Protein AF-A0A5S9P4U9-F1 (afdb_monomer_lite)

Sequence (87 aa):
MLESGHFGRLNIHQGESFPKSCSCCRATYRDVDAFFKNTRPSGTHQTGLRQASDDDGVIVEAYRNCACGSTLLVFFEDRRETLRPVT

Radius of gyration: 14.72 Å; chains: 1; bounding box: 44×26×50 Å

Foldseek 3Di:
DDPPPCPPDWAFDPVDDDQDADPPPRDTQGDPVSDPVQWAQDDPPPQQWDWDADPVGIKIWHWTAGPVGDTDIGITDDPPPPPPPPD

pLDDT: mean 73.42, std 16.59, range [35.78, 91.81]

Structure (mmCIF, N/CA/C/O backbone):
data_AF-A0A5S9P4U9-F1
#
_entry.id   AF-A0A5S9P4U9-F1
#
loop_
_atom_site.group_PDB
_atom_site.id
_atom_site.type_symbol
_atom_site.label_atom_id
_atom_site.label_alt_id
_atom_site.label_comp_id
_atom_site.label_asym_id
_atom_site.label_entity_id
_atom_site.label_seq_id
_atom_site.pdbx_PDB_ins_code
_atom_site.Cartn_x
_atom_site.Cartn_y
_atom_site.Cartn_z
_atom_site.occupancy
_atom_site.B_iso_or_equiv
_atom_site.auth_seq_id
_atom_site.auth_comp_id
_atom_site.auth_asym_id
_atom_site.auth_atom_id
_atom_site.pdbx_PDB_model_num
ATOM 1 N N . MET A 1 1 ? -26.917 -7.068 -16.264 1.00 42.53 1 MET A N 1
ATOM 2 C CA . MET A 1 1 ? -26.443 -6.651 -14.928 1.00 42.53 1 MET A CA 1
ATOM 3 C C . MET A 1 1 ? -25.220 -7.476 -14.549 1.00 42.53 1 MET A C 1
ATOM 5 O O . MET A 1 1 ? -25.398 -8.558 -14.015 1.00 42.53 1 MET A O 1
ATOM 9 N N . LEU A 1 2 ? -24.016 -6.998 -14.881 1.00 38.00 2 LEU A N 1
ATOM 10 C CA . LEU A 1 2 ? -22.814 -7.083 -14.038 1.00 38.00 2 LEU A CA 1
ATOM 11 C C . LEU A 1 2 ? -21.713 -6.255 -14.722 1.00 38.00 2 LEU A C 1
ATOM 13 O O . LEU A 1 2 ? -20.920 -6.762 -15.508 1.00 38.00 2 LEU A O 1
ATOM 17 N N . GLU A 1 3 ? -21.720 -4.945 -14.487 1.00 35.84 3 GLU A N 1
ATOM 18 C CA . GLU A 1 3 ? -20.606 -4.080 -14.878 1.00 35.84 3 GLU A CA 1
ATOM 19 C C . GLU A 1 3 ? -19.505 -4.254 -13.832 1.00 35.84 3 GLU A C 1
ATOM 21 O O . GLU A 1 3 ? -19.436 -3.559 -12.819 1.00 35.84 3 GLU A O 1
ATOM 26 N N . SER A 1 4 ? -18.691 -5.287 -14.031 1.00 41.34 4 SER A N 1
ATOM 27 C CA . SER A 1 4 ? -17.494 -5.529 -13.239 1.00 41.34 4 SER A CA 1
ATOM 28 C C . SER A 1 4 ? -16.455 -4.474 -13.610 1.00 41.34 4 SER A C 1
ATOM 30 O O . SER A 1 4 ? -15.798 -4.580 -14.644 1.00 41.34 4 SER A O 1
ATOM 32 N N . GLY A 1 5 ? -16.331 -3.438 -12.778 1.00 35.78 5 GLY A N 1
ATOM 33 C CA . GLY A 1 5 ? -15.290 -2.421 -12.894 1.00 35.78 5 GLY A CA 1
ATOM 34 C C . GLY A 1 5 ? -13.910 -3.072 -12.984 1.00 35.78 5 GLY A C 1
ATOM 35 O O . GLY A 1 5 ? -13.407 -3.635 -12.014 1.00 35.78 5 GLY A O 1
ATOM 36 N N . HIS A 1 6 ? -13.316 -3.024 -14.174 1.00 43.25 6 HIS A N 1
ATOM 37 C CA . HIS A 1 6 ? -11.995 -3.565 -14.456 1.00 43.25 6 HIS A CA 1
ATOM 38 C C . HIS A 1 6 ? -10.957 -2.542 -13.979 1.00 43.25 6 HIS A C 1
ATOM 40 O O . HIS A 1 6 ? -10.479 -1.711 -14.748 1.00 43.25 6 HIS A O 1
ATOM 46 N N . PHE A 1 7 ? -10.631 -2.553 -12.684 1.00 42.72 7 PHE A N 1
ATOM 47 C CA . PHE A 1 7 ? -9.435 -1.859 -12.212 1.00 42.72 7 PHE A CA 1
ATOM 48 C C . PHE A 1 7 ? -8.241 -2.550 -12.867 1.00 42.72 7 PHE A C 1
ATOM 50 O O . PHE A 1 7 ? -8.020 -3.742 -12.658 1.00 42.72 7 PHE A O 1
ATOM 57 N N . GLY A 1 8 ? -7.546 -1.824 -13.744 1.00 46.72 8 GLY A N 1
ATOM 58 C CA . GLY A 1 8 ? -6.485 -2.344 -14.595 1.00 46.72 8 GLY A CA 1
ATOM 59 C C . GLY A 1 8 ? -5.448 -3.129 -13.801 1.00 46.72 8 GLY A C 1
ATOM 60 O O . GLY A 1 8 ? -4.572 -2.548 -13.184 1.00 46.72 8 GLY A O 1
ATOM 61 N N . ARG A 1 9 ? -5.582 -4.457 -13.816 1.00 56.50 9 ARG A N 1
ATOM 62 C CA . ARG A 1 9 ? -4.515 -5.455 -13.847 1.00 56.50 9 ARG A CA 1
ATOM 63 C C . ARG A 1 9 ? -3.182 -4.958 -13.222 1.00 56.50 9 ARG A C 1
ATOM 65 O O . ARG A 1 9 ? -2.192 -4.824 -13.930 1.00 56.50 9 ARG A O 1
ATOM 72 N N . LEU A 1 10 ? -3.102 -4.732 -11.908 1.00 60.12 10 LEU A N 1
ATOM 73 C CA . LEU A 1 10 ? -1.812 -4.516 -11.226 1.00 60.12 10 LEU A CA 1
ATOM 74 C C . LEU A 1 10 ? -1.165 -5.875 -10.916 1.00 60.12 10 LEU A C 1
ATOM 76 O O . LEU A 1 10 ? -1.816 -6.731 -10.320 1.00 60.12 10 LEU A O 1
ATOM 80 N N . ASN A 1 11 ? 0.086 -6.083 -11.332 1.00 68.62 11 ASN A N 1
ATOM 81 C CA . ASN A 1 11 ? 0.874 -7.250 -10.924 1.00 68.62 11 ASN A CA 1
ATOM 82 C C . ASN A 1 11 ? 1.685 -6.902 -9.669 1.00 68.62 11 ASN A C 1
ATOM 84 O O . ASN A 1 11 ? 2.155 -5.773 -9.525 1.00 68.62 11 ASN A O 1
ATOM 88 N N . ILE A 1 12 ? 1.828 -7.860 -8.757 1.00 70.88 12 ILE A N 1
ATOM 89 C CA . ILE A 1 12 ? 2.644 -7.698 -7.551 1.00 70.88 12 ILE A CA 1
ATOM 90 C C . ILE A 1 12 ? 4.122 -7.807 -7.917 1.00 70.88 12 ILE A C 1
ATOM 92 O O . ILE A 1 12 ? 4.496 -8.715 -8.652 1.00 70.88 12 ILE A O 1
ATOM 96 N N . HIS A 1 13 ? 4.946 -6.891 -7.402 1.00 68.69 13 HIS A N 1
ATOM 97 C CA . HIS A 1 13 ? 6.394 -6.935 -7.602 1.00 68.69 13 HIS A CA 1
ATOM 98 C C . HIS A 1 13 ? 6.993 -8.215 -7.001 1.00 68.69 13 HIS A C 1
ATOM 100 O O . HIS A 1 13 ? 6.526 -8.669 -5.962 1.00 68.69 13 HIS A O 1
ATOM 106 N N . GLN A 1 14 ? 8.027 -8.799 -7.617 1.00 62.19 14 GLN A N 1
ATOM 107 C CA . GLN A 1 14 ? 8.534 -10.135 -7.250 1.00 62.19 14 GLN A CA 1
ATOM 108 C C . GLN A 1 14 ? 9.009 -10.275 -5.788 1.00 62.19 14 GLN A C 1
ATOM 110 O O . GLN A 1 14 ? 9.040 -11.385 -5.262 1.00 62.19 14 GLN A O 1
ATOM 115 N N . GLY A 1 15 ? 9.339 -9.168 -5.114 1.00 61.72 15 GLY A N 1
ATOM 116 C CA . GLY A 1 15 ? 9.668 -9.142 -3.681 1.00 61.72 15 GLY A CA 1
ATOM 117 C C . GLY A 1 15 ? 8.468 -8.989 -2.736 1.00 61.72 15 GLY A C 1
ATOM 118 O O . GLY A 1 15 ? 8.614 -9.092 -1.519 1.00 61.72 15 GLY A O 1
ATOM 119 N N . GLU A 1 16 ? 7.277 -8.739 -3.269 1.00 72.25 16 GLU A N 1
ATOM 120 C CA . GLU A 1 16 ? 6.046 -8.561 -2.513 1.00 72.25 16 GLU A CA 1
ATOM 121 C C . GLU A 1 16 ? 5.189 -9.826 -2.601 1.00 72.25 16 GLU A C 1
ATOM 123 O O . GLU A 1 16 ? 5.080 -10.488 -3.629 1.00 72.25 16 GLU A O 1
ATOM 128 N N . SER A 1 17 ? 4.555 -10.196 -1.494 1.00 74.12 17 SER A N 1
ATOM 129 C CA . SER A 1 17 ? 3.659 -11.348 -1.462 1.00 74.12 17 SER A CA 1
ATOM 130 C C . SER A 1 17 ? 2.460 -11.064 -0.583 1.00 74.12 17 SER A C 1
ATOM 132 O O . SER A 1 17 ? 2.555 -10.411 0.460 1.00 74.12 17 SER A O 1
ATOM 134 N N . PHE A 1 18 ? 1.317 -11.553 -1.044 1.00 80.94 18 PHE A N 1
ATOM 135 C CA . PHE A 1 18 ? 0.093 -11.612 -0.272 1.00 80.94 18 PHE A CA 1
ATOM 136 C C . PHE A 1 18 ? -0.031 -13.003 0.367 1.00 80.94 18 PHE A C 1
ATOM 138 O O . PHE A 1 18 ? 0.415 -13.984 -0.232 1.00 80.94 18 PHE A O 1
ATOM 145 N N . PRO A 1 19 ? -0.613 -13.115 1.573 1.00 88.25 19 PRO A N 1
ATOM 146 C CA . PRO A 1 19 ? -1.378 -12.093 2.290 1.00 88.25 19 PRO A CA 1
ATOM 147 C C . PRO A 1 19 ? -0.524 -11.020 2.986 1.00 88.25 19 PRO A C 1
ATOM 149 O O . PRO A 1 19 ? 0.551 -11.296 3.510 1.00 88.25 19 PRO A O 1
ATOM 152 N N . LYS A 1 20 ? -1.051 -9.792 3.055 1.00 85.12 20 LYS A N 1
ATOM 153 C CA . LYS A 1 20 ? -0.456 -8.678 3.810 1.00 85.12 20 LYS A CA 1
ATOM 154 C C . LYS A 1 20 ? -1.179 -8.486 5.133 1.00 85.12 20 LYS A C 1
ATOM 156 O O . LYS A 1 20 ? -2.405 -8.454 5.162 1.00 85.12 20 LYS A O 1
ATOM 161 N N . SER A 1 21 ? -0.437 -8.296 6.219 1.00 89.94 21 SER A N 1
ATOM 162 C CA . SER A 1 21 ? -1.004 -8.050 7.548 1.00 89.94 21 SER A CA 1
ATOM 163 C C . SER A 1 21 ? -0.580 -6.695 8.102 1.00 89.94 21 SER A C 1
ATOM 165 O O . SER A 1 21 ? 0.596 -6.343 8.058 1.00 89.94 21 SER A O 1
ATOM 167 N N . CYS A 1 22 ? -1.520 -5.950 8.681 1.00 90.44 22 CYS A N 1
ATOM 168 C CA . CYS A 1 22 ? -1.200 -4.738 9.423 1.00 90.44 22 CYS A CA 1
ATOM 169 C C . CYS A 1 22 ? -0.556 -5.091 10.768 1.00 90.44 22 CYS A C 1
ATOM 171 O O . CYS A 1 22 ? -1.188 -5.733 11.602 1.00 90.44 22 CYS A O 1
ATOM 173 N N . SER A 1 23 ? 0.658 -4.612 11.029 1.00 88.25 23 SER A N 1
ATOM 174 C CA . SER A 1 23 ? 1.354 -4.880 12.296 1.00 88.25 23 SER A CA 1
ATOM 175 C C . SER A 1 23 ? 0.680 -4.247 13.523 1.00 88.25 23 SER A C 1
ATOM 177 O O . SER A 1 23 ? 0.914 -4.699 14.638 1.00 88.25 23 SER A O 1
ATOM 179 N N . CYS A 1 24 ? -0.167 -3.225 13.336 1.00 91.00 24 CYS A N 1
ATOM 180 C CA . CYS A 1 24 ? -0.854 -2.531 14.429 1.00 91.00 24 CYS A CA 1
ATOM 181 C C . CYS A 1 24 ? -2.157 -3.230 14.852 1.00 91.00 24 CYS A C 1
ATOM 183 O O . CYS A 1 24 ? -2.322 -3.567 16.020 1.00 91.00 24 CYS A O 1
ATOM 185 N N . CYS A 1 25 ? -3.076 -3.485 13.914 1.00 91.38 25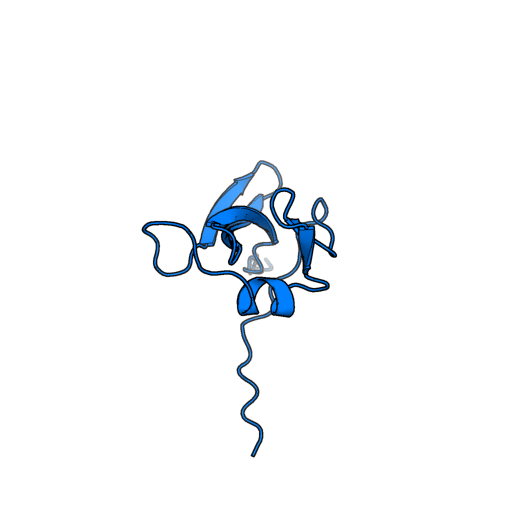 CYS A N 1
ATOM 186 C CA . CYS A 1 25 ? -4.389 -4.079 14.218 1.00 91.38 25 CYS A CA 1
ATOM 187 C C . CYS A 1 25 ? -4.539 -5.545 13.788 1.00 91.38 25 CYS A C 1
ATOM 189 O O . CYS A 1 25 ? -5.599 -6.131 13.989 1.00 91.38 25 CYS A O 1
ATOM 191 N N . ARG A 1 26 ? -3.506 -6.135 13.172 1.00 91.81 26 ARG A N 1
ATOM 192 C CA . ARG A 1 26 ? -3.485 -7.515 12.650 1.00 91.81 26 ARG A CA 1
ATOM 193 C C . ARG A 1 26 ? -4.501 -7.818 11.541 1.00 91.81 26 ARG A C 1
ATOM 195 O O . ARG A 1 26 ? -4.665 -8.979 11.168 1.00 91.81 26 ARG A O 1
ATOM 202 N N . ALA A 1 27 ? -5.137 -6.799 10.958 1.00 91.44 27 ALA A N 1
ATOM 203 C CA . ALA A 1 27 ? -5.970 -6.973 9.770 1.00 91.44 27 ALA A CA 1
ATOM 204 C C . ALA A 1 27 ? -5.160 -7.636 8.649 1.00 91.44 27 ALA A C 1
ATOM 206 O O . ALA A 1 27 ? -4.065 -7.172 8.331 1.00 91.44 27 ALA A O 1
ATOM 207 N N . THR A 1 28 ? -5.698 -8.711 8.071 1.00 91.81 28 THR A N 1
ATOM 208 C CA . THR A 1 28 ? -5.044 -9.484 7.010 1.00 91.81 28 THR A CA 1
ATOM 209 C C . THR A 1 28 ? -5.806 -9.318 5.701 1.00 91.81 28 THR A C 1
ATOM 211 O O . THR A 1 28 ? -7.003 -9.586 5.630 1.00 91.81 28 THR A O 1
ATOM 214 N N . TYR A 1 29 ? -5.100 -8.899 4.659 1.00 89.69 29 TYR A N 1
ATOM 215 C CA . TYR A 1 29 ? -5.607 -8.729 3.304 1.00 89.69 29 TYR A CA 1
ATOM 216 C C . TYR A 1 29 ? -5.075 -9.882 2.466 1.00 89.69 29 TYR A C 1
ATOM 218 O O . TYR A 1 29 ? -3.863 -10.031 2.318 1.00 89.69 29 TYR A O 1
ATOM 226 N N . ARG A 1 30 ? -5.979 -10.730 1.970 1.00 86.50 30 ARG A N 1
ATOM 227 C CA . ARG A 1 30 ? -5.605 -11.957 1.257 1.00 86.50 30 ARG A CA 1
ATOM 228 C C . ARG A 1 30 ? -5.078 -11.693 -0.146 1.00 86.50 30 ARG A C 1
ATOM 230 O O . ARG A 1 30 ? -4.187 -12.401 -0.580 1.00 86.50 30 ARG A O 1
ATOM 237 N N . ASP A 1 31 ? -5.598 -10.661 -0.797 1.00 84.69 31 ASP A N 1
ATOM 238 C CA . ASP A 1 31 ? -5.311 -10.335 -2.187 1.00 84.69 31 ASP A CA 1
ATOM 239 C C . ASP A 1 31 ? -5.281 -8.817 -2.376 1.00 84.69 31 ASP A C 1
ATOM 241 O O . ASP A 1 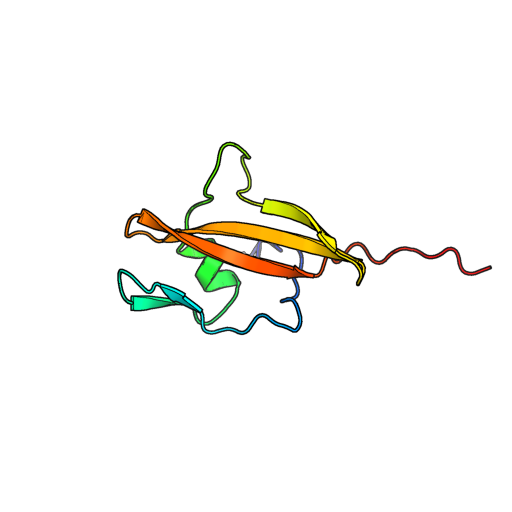31 ? -5.714 -8.045 -1.511 1.00 84.69 31 ASP A O 1
ATOM 245 N N . VAL A 1 32 ? -4.824 -8.399 -3.553 1.00 84.81 32 VAL A N 1
ATOM 246 C CA . VAL A 1 32 ? -4.731 -6.993 -3.963 1.00 84.81 32 VAL A CA 1
ATOM 247 C C . VAL A 1 32 ? -6.078 -6.282 -3.876 1.00 84.81 32 VAL A C 1
ATOM 249 O O . VAL A 1 32 ? -6.165 -5.204 -3.295 1.00 84.81 32 VAL A O 1
ATOM 252 N N . ASP A 1 33 ? -7.145 -6.898 -4.391 1.00 84.56 33 ASP A N 1
ATOM 253 C CA . ASP A 1 33 ? -8.497 -6.327 -4.341 1.00 84.56 33 ASP A CA 1
ATOM 254 C C . ASP A 1 33 ? -8.942 -6.076 -2.895 1.00 84.56 33 ASP A C 1
ATOM 256 O O . ASP A 1 33 ? -9.338 -4.966 -2.537 1.00 84.56 33 ASP A O 1
ATOM 260 N N . ALA A 1 34 ? -8.764 -7.077 -2.025 1.00 86.94 34 ALA A N 1
ATOM 261 C CA . ALA A 1 34 ? -9.087 -6.954 -0.611 1.00 86.94 34 ALA A CA 1
ATOM 262 C C . ALA A 1 34 ? -8.277 -5.834 0.056 1.00 86.94 34 ALA A C 1
ATOM 264 O O . ALA A 1 34 ? -8.820 -5.107 0.889 1.00 86.94 34 ALA A O 1
ATOM 265 N N . PHE A 1 35 ? -7.009 -5.662 -0.316 1.00 87.69 35 PHE A N 1
ATOM 266 C CA . PHE A 1 35 ? -6.176 -4.572 0.176 1.00 87.69 35 PHE A CA 1
ATOM 267 C C . PHE A 1 35 ? -6.706 -3.210 -0.267 1.00 87.69 35 PHE A C 1
ATOM 269 O O . PHE A 1 35 ? -6.988 -2.377 0.590 1.00 87.69 35 PHE A O 1
ATOM 276 N N . PHE A 1 36 ? -6.928 -2.976 -1.562 1.00 85.31 36 PHE A N 1
ATOM 277 C CA . PHE A 1 36 ? -7.424 -1.681 -2.047 1.00 85.31 36 PHE A CA 1
ATOM 278 C C . PHE A 1 36 ? -8.844 -1.360 -1.574 1.00 85.31 36 PHE A C 1
ATOM 280 O O . PHE A 1 36 ? -9.150 -0.197 -1.326 1.00 85.31 36 PHE A O 1
ATOM 287 N N . LYS A 1 37 ? -9.699 -2.373 -1.408 1.00 88.12 37 LYS A N 1
ATOM 288 C CA . LYS A 1 37 ? -11.081 -2.203 -0.947 1.00 88.12 37 LYS A CA 1
ATOM 289 C C . LYS A 1 3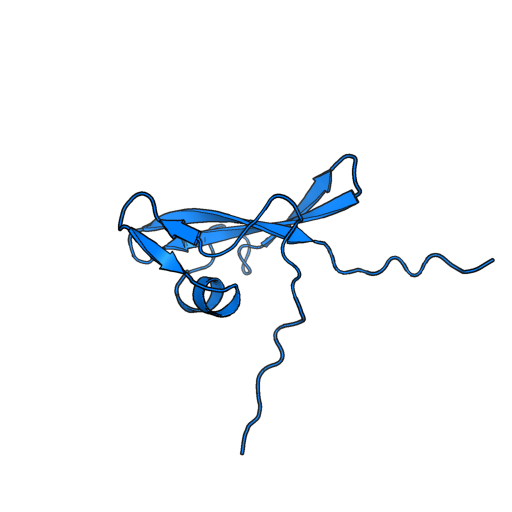7 ? -11.177 -1.871 0.542 1.00 88.12 37 LYS A C 1
ATOM 291 O O . LYS A 1 37 ? -12.053 -1.109 0.941 1.00 88.12 37 LYS A O 1
ATOM 296 N N . ASN A 1 38 ? -10.302 -2.451 1.366 1.00 88.25 38 ASN A N 1
ATOM 297 C CA . ASN A 1 38 ? -10.353 -2.307 2.827 1.00 88.25 38 ASN A CA 1
ATOM 298 C C . ASN A 1 38 ? -9.331 -1.304 3.386 1.00 88.25 38 ASN A C 1
ATOM 300 O O . ASN A 1 38 ? -9.285 -1.081 4.597 1.00 88.25 38 ASN A O 1
ATOM 304 N N . THR A 1 39 ? -8.518 -0.685 2.531 1.00 89.44 39 THR A N 1
ATOM 305 C CA . THR A 1 39 ? -7.590 0.386 2.909 1.00 89.44 39 THR A CA 1
ATOM 306 C C . THR A 1 39 ? -7.959 1.686 2.206 1.00 89.44 39 THR A C 1
ATOM 308 O O . THR A 1 39 ? -8.631 1.706 1.178 1.00 89.44 39 THR A O 1
ATOM 311 N N . ARG A 1 40 ? -7.537 2.812 2.775 1.00 88.00 40 ARG A N 1
ATOM 312 C CA . ARG A 1 40 ? -7.776 4.147 2.216 1.00 88.00 40 ARG A CA 1
ATOM 313 C C . ARG A 1 40 ? -6.488 4.682 1.589 1.00 88.00 40 ARG A C 1
ATOM 3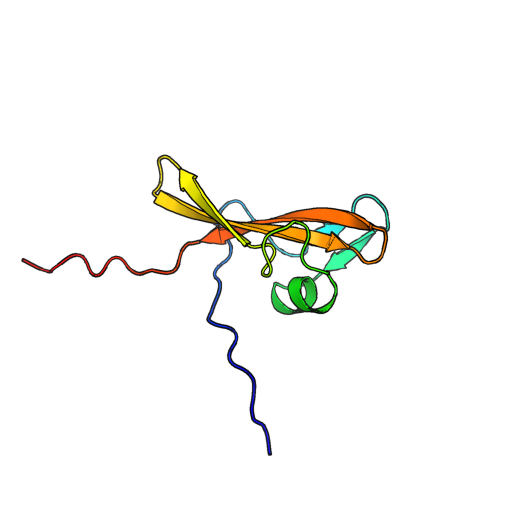15 O O . ARG A 1 40 ? -5.428 4.415 2.141 1.00 88.00 40 ARG A O 1
ATOM 322 N N . PRO A 1 41 ? -6.528 5.427 0.472 1.00 84.06 41 PRO A N 1
ATOM 323 C CA . PRO A 1 41 ? -5.339 6.119 -0.029 1.00 84.06 41 PRO A CA 1
ATOM 324 C C . PRO A 1 41 ? -4.688 6.952 1.080 1.00 84.06 41 PRO A C 1
ATOM 326 O O . PRO A 1 41 ? -5.388 7.646 1.817 1.00 84.06 41 PRO A O 1
ATOM 329 N N . SER A 1 42 ? -3.364 6.866 1.203 1.00 75.44 42 SER A N 1
ATOM 330 C CA . SER A 1 42 ? -2.575 7.701 2.106 1.00 75.44 42 SER A CA 1
ATOM 331 C C . SER A 1 42 ? -1.782 8.717 1.287 1.00 75.44 42 SER A C 1
ATOM 333 O O . SER A 1 42 ? -1.082 8.337 0.351 1.00 75.44 42 SER A O 1
ATOM 335 N N . GLY A 1 43 ? -1.902 10.004 1.621 1.00 65.81 43 GLY A N 1
ATOM 336 C CA . GLY A 1 43 ? -1.121 11.087 1.015 1.00 65.81 43 GLY A CA 1
ATOM 337 C C . GLY A 1 43 ? -1.940 12.164 0.298 1.00 65.81 43 GLY A C 1
ATOM 338 O O . GLY A 1 43 ? -3.152 12.060 0.130 1.00 65.81 43 GLY A O 1
ATOM 339 N N . THR A 1 44 ? -1.242 13.223 -0.120 1.00 58.78 44 THR A N 1
ATOM 340 C CA . THR A 1 44 ? -1.775 14.369 -0.884 1.00 58.78 44 THR A CA 1
ATOM 341 C C . THR A 1 44 ? -2.094 14.028 -2.341 1.00 58.78 44 THR A C 1
ATOM 343 O O . THR A 1 44 ? -2.832 14.756 -3.003 1.00 58.78 44 THR A O 1
ATOM 346 N N 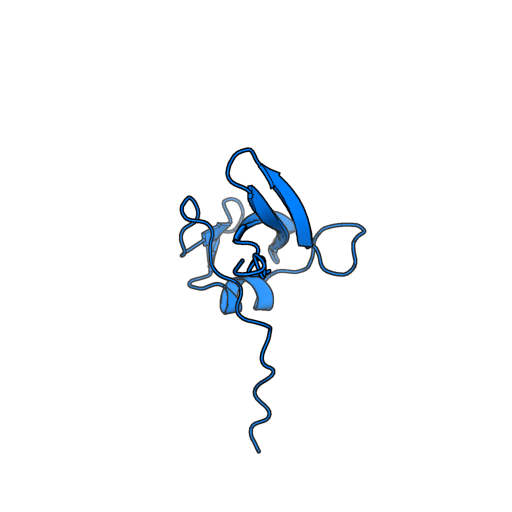. HIS A 1 45 ? -1.560 12.917 -2.856 1.00 56.94 45 HIS A N 1
ATOM 347 C CA . HIS A 1 45 ? -1.907 12.388 -4.169 1.00 56.94 45 HIS A CA 1
ATOM 348 C C . HIS A 1 45 ? -3.233 11.628 -4.101 1.00 56.94 45 HIS A C 1
ATOM 350 O O . HIS A 1 45 ? -3.357 10.642 -3.377 1.00 56.94 45 HIS A O 1
ATOM 356 N N . GLN A 1 46 ? -4.197 12.056 -4.920 1.00 61.03 46 GLN A N 1
ATOM 357 C CA . GLN A 1 46 ? -5.585 11.570 -4.941 1.00 61.03 46 GLN A CA 1
ATOM 358 C C . GLN A 1 46 ? -5.723 10.037 -5.037 1.00 61.03 46 GLN A C 1
ATOM 360 O O . GLN A 1 46 ? -6.722 9.476 -4.596 1.00 61.03 46 GLN A O 1
ATOM 365 N N . THR A 1 47 ? -4.722 9.342 -5.584 1.00 68.88 47 THR A N 1
ATOM 366 C CA . THR A 1 47 ? -4.740 7.886 -5.780 1.00 68.88 47 THR A CA 1
ATOM 367 C C . THR A 1 47 ? -3.990 7.097 -4.701 1.00 68.88 47 THR A C 1
ATOM 369 O O . THR A 1 47 ? -4.195 5.884 -4.601 1.00 68.88 47 THR A O 1
ATOM 372 N N . GLY A 1 48 ? -3.138 7.728 -3.881 1.00 72.00 48 GLY A N 1
ATOM 373 C CA . GLY A 1 48 ? -2.215 7.028 -2.969 1.00 72.00 48 GLY A CA 1
ATOM 374 C C . GLY A 1 48 ? -1.215 6.112 -3.692 1.00 72.00 48 GLY A C 1
ATOM 375 O O . GLY A 1 48 ? -0.739 5.142 -3.107 1.00 72.00 48 GLY A O 1
ATOM 376 N N . LEU A 1 49 ? -0.971 6.365 -4.982 1.00 78.88 49 LEU A N 1
ATOM 377 C CA . LEU A 1 49 ? -0.009 5.650 -5.817 1.00 78.88 49 LEU A CA 1
ATOM 378 C C . LEU A 1 49 ? 1.111 6.608 -6.223 1.00 78.88 49 LEU A C 1
ATOM 380 O O . LEU A 1 49 ? 0.846 7.746 -6.624 1.00 78.88 49 LEU A O 1
ATOM 384 N N . ARG A 1 50 ? 2.350 6.133 -6.156 1.00 80.06 50 ARG A N 1
ATOM 385 C CA . ARG A 1 50 ? 3.545 6.846 -6.597 1.00 80.06 50 ARG A CA 1
ATOM 386 C C . ARG A 1 50 ? 4.332 5.950 -7.540 1.00 80.06 50 ARG A C 1
ATOM 388 O O . ARG A 1 50 ? 4.552 4.786 -7.248 1.00 80.06 50 ARG A O 1
ATOM 395 N N . GLN A 1 51 ? 4.730 6.493 -8.682 1.00 78.81 51 GLN A N 1
ATOM 396 C CA . GLN A 1 51 ? 5.666 5.812 -9.567 1.00 78.81 51 GLN A CA 1
ATOM 397 C C . GLN A 1 51 ? 7.088 6.102 -9.077 1.00 78.81 51 GLN A C 1
ATOM 399 O O . GLN A 1 51 ? 7.411 7.259 -8.792 1.00 78.81 51 GLN A O 1
ATOM 404 N N . ALA A 1 52 ? 7.907 5.063 -8.976 1.00 75.69 52 ALA A N 1
ATOM 405 C CA . ALA A 1 52 ? 9.321 5.146 -8.650 1.00 75.69 52 ALA A CA 1
ATOM 406 C C . ALA A 1 52 ? 10.131 4.366 -9.692 1.00 75.69 52 ALA A C 1
ATOM 408 O O . ALA A 1 52 ? 9.632 3.423 -10.304 1.00 75.69 52 ALA A O 1
ATOM 409 N N . SER A 1 53 ? 11.369 4.792 -9.909 1.00 74.38 53 SER A N 1
ATOM 410 C CA . SER A 1 53 ? 12.317 4.110 -10.786 1.00 74.38 53 SER A CA 1
ATOM 411 C C . SER A 1 53 ? 13.382 3.463 -9.912 1.00 74.38 53 SER A C 1
ATOM 413 O O . SER A 1 53 ? 13.946 4.146 -9.058 1.00 74.38 53 SER A O 1
ATOM 415 N N . ASP A 1 54 ? 13.642 2.184 -10.137 1.00 66.75 54 ASP A N 1
ATOM 416 C CA . ASP A 1 54 ? 14.732 1.416 -9.541 1.00 66.75 54 ASP A CA 1
ATOM 417 C C . ASP A 1 54 ? 15.698 0.940 -10.647 1.00 66.75 54 ASP A C 1
ATOM 419 O O . ASP A 1 54 ? 15.431 1.164 -11.833 1.00 66.75 54 ASP A O 1
ATOM 423 N N . ASP A 1 55 ? 16.820 0.312 -10.285 1.00 68.81 55 ASP A N 1
ATOM 424 C CA . ASP A 1 55 ? 17.841 -0.158 -11.241 1.00 68.81 55 ASP A CA 1
ATOM 425 C C . ASP A 1 55 ? 17.255 -1.194 -12.225 1.00 68.81 55 ASP A C 1
ATOM 427 O O . ASP A 1 55 ? 17.573 -1.193 -13.415 1.00 68.81 55 ASP A O 1
ATOM 431 N N . ASP A 1 56 ? 16.289 -1.991 -11.753 1.00 63.88 56 ASP A N 1
ATOM 432 C CA . ASP A 1 56 ? 15.562 -3.008 -12.524 1.00 63.88 56 ASP A CA 1
ATOM 433 C C . ASP A 1 56 ? 14.378 -2.465 -13.359 1.00 63.88 56 ASP A C 1
ATOM 435 O O . ASP A 1 56 ? 13.778 -3.204 -14.146 1.00 63.88 56 ASP A O 1
ATOM 439 N N . GLY A 1 57 ? 14.020 -1.181 -13.229 1.00 71.56 57 GLY A N 1
ATOM 440 C CA . GLY A 1 57 ? 12.953 -0.555 -14.017 1.00 71.56 57 GLY A CA 1
ATOM 441 C C . GLY A 1 57 ? 11.953 0.264 -13.203 1.00 71.56 57 GLY A C 1
ATOM 442 O O . GLY A 1 57 ? 12.259 0.812 -12.151 1.00 71.56 57 GLY A O 1
ATOM 443 N N . VAL A 1 58 ? 10.735 0.416 -13.725 1.00 77.00 58 VAL A N 1
ATOM 444 C CA . VAL A 1 58 ? 9.701 1.247 -13.092 1.00 77.00 58 VAL A CA 1
ATOM 445 C C . VAL A 1 58 ? 8.835 0.394 -12.164 1.00 77.00 58 VAL A C 1
ATOM 447 O O . VAL A 1 58 ? 8.282 -0.627 -12.573 1.00 77.00 58 VAL A O 1
ATOM 450 N N . ILE A 1 59 ? 8.677 0.842 -10.921 1.00 80.44 59 ILE A N 1
ATOM 451 C CA . ILE A 1 59 ? 7.799 0.243 -9.913 1.00 80.44 59 ILE A CA 1
ATOM 452 C C . ILE A 1 59 ? 6.720 1.241 -9.484 1.00 80.44 59 ILE A C 1
ATOM 454 O O . ILE A 1 59 ? 6.877 2.461 -9.571 1.00 80.44 59 ILE A O 1
ATOM 458 N N . VAL A 1 60 ? 5.594 0.723 -9.004 1.00 83.38 60 VAL A N 1
ATOM 459 C CA . VAL A 1 60 ? 4.497 1.529 -8.467 1.00 83.38 60 VAL A CA 1
ATOM 460 C C . VAL A 1 60 ? 4.359 1.255 -6.974 1.00 83.38 60 VAL A C 1
ATOM 462 O O . VAL A 1 60 ? 4.000 0.162 -6.551 1.00 83.38 60 VAL A O 1
ATOM 465 N N . GLU A 1 61 ? 4.615 2.275 -6.168 1.00 86.06 61 GLU A N 1
ATOM 466 C CA . GLU A 1 61 ? 4.453 2.283 -4.720 1.00 86.06 61 GLU A CA 1
ATOM 467 C C . GLU A 1 61 ? 3.006 2.654 -4.356 1.00 86.06 61 GLU A C 1
ATOM 469 O O . GLU A 1 61 ? 2.509 3.717 -4.740 1.00 86.06 61 GLU A O 1
ATOM 474 N N . ALA A 1 62 ? 2.312 1.817 -3.585 1.00 85.69 62 ALA A N 1
ATOM 475 C CA . ALA A 1 62 ? 0.989 2.126 -3.050 1.00 85.69 62 ALA A CA 1
ATOM 476 C C . ALA A 1 62 ? 1.048 2.383 -1.546 1.00 85.69 62 ALA A C 1
ATOM 478 O O . ALA A 1 62 ? 1.196 1.452 -0.753 1.00 85.69 62 ALA A O 1
ATOM 479 N N . TYR A 1 63 ? 0.841 3.638 -1.154 1.00 88.00 63 TYR A N 1
ATOM 480 C CA . TYR A 1 63 ? 0.722 4.045 0.242 1.00 88.00 63 TYR A CA 1
ATOM 481 C C . TYR A 1 63 ? -0.749 4.062 0.636 1.00 88.00 63 TYR A C 1
ATOM 483 O O . TYR A 1 63 ? -1.531 4.890 0.154 1.00 88.00 63 TYR A O 1
ATOM 491 N N . ARG A 1 64 ? -1.158 3.136 1.508 1.00 88.81 64 ARG A N 1
ATOM 492 C CA . ARG A 1 64 ? -2.559 3.014 1.927 1.00 88.81 64 ARG A CA 1
ATOM 493 C C . ARG A 1 64 ? -2.689 2.879 3.433 1.00 88.81 64 ARG A C 1
ATOM 495 O O . ARG A 1 64 ? -1.958 2.134 4.067 1.00 88.81 64 ARG A O 1
ATOM 502 N N . ASN A 1 65 ? -3.648 3.581 4.014 1.00 90.44 65 ASN A N 1
ATOM 503 C CA . ASN A 1 65 ? -3.940 3.522 5.435 1.00 90.44 65 ASN A CA 1
ATOM 504 C C . ASN A 1 65 ? -4.925 2.393 5.718 1.00 90.44 65 ASN A C 1
ATOM 506 O O . ASN A 1 65 ? -6.015 2.329 5.143 1.00 90.44 65 ASN A O 1
ATOM 510 N N . CYS A 1 66 ? -4.555 1.524 6.650 1.00 91.50 66 CYS A N 1
ATOM 511 C CA . CYS A 1 66 ? -5.488 0.606 7.277 1.00 91.50 66 CYS A CA 1
ATOM 512 C C . CYS A 1 66 ? -6.605 1.389 7.989 1.00 91.50 66 CYS A C 1
ATOM 514 O O . CYS A 1 66 ? -6.407 2.531 8.406 1.00 91.50 66 CYS A O 1
ATOM 516 N N . ALA A 1 67 ? -7.762 0.758 8.202 1.00 88.69 67 ALA A N 1
ATOM 517 C CA . ALA A 1 67 ? -8.848 1.317 9.008 1.00 88.69 67 ALA A CA 1
ATOM 518 C C . ALA A 1 67 ? -8.411 1.725 10.431 1.00 88.69 67 ALA A C 1
ATOM 520 O O . ALA A 1 67 ? -9.015 2.618 11.016 1.00 88.69 67 ALA A O 1
ATOM 521 N N . CYS A 1 68 ? -7.343 1.121 10.969 1.00 89.94 68 CYS A N 1
ATOM 522 C CA . CYS A 1 68 ? -6.763 1.504 12.259 1.00 89.94 68 CYS A CA 1
ATOM 523 C C . CYS A 1 68 ? -5.885 2.768 12.211 1.00 89.94 68 CYS A C 1
ATOM 525 O O . CYS A 1 68 ? -5.400 3.204 13.249 1.00 89.94 68 CYS A O 1
ATOM 527 N N . GLY A 1 69 ? -5.637 3.333 11.025 1.00 86.50 69 GLY A N 1
ATOM 528 C CA . GLY A 1 69 ? -4.822 4.534 10.825 1.00 86.50 69 GLY A CA 1
ATOM 529 C C . GLY A 1 69 ? -3.348 4.282 10.493 1.00 86.50 69 GLY A C 1
ATOM 530 O O . GLY A 1 69 ? -2.647 5.226 10.150 1.00 86.50 69 GLY A O 1
ATOM 531 N N . SER A 1 70 ? -2.861 3.037 10.544 1.00 88.38 70 SER A N 1
ATOM 532 C CA . SER A 1 70 ? -1.475 2.723 10.163 1.00 88.38 70 SER A CA 1
ATOM 533 C C . SER A 1 70 ? -1.279 2.715 8.649 1.00 88.38 70 SER A C 1
ATOM 535 O O . SER A 1 70 ? -2.088 2.130 7.926 1.00 88.38 70 SER A O 1
ATOM 537 N N . THR A 1 71 ? -0.168 3.287 8.186 1.00 89.38 71 THR A N 1
ATOM 538 C CA . THR A 1 71 ? 0.234 3.265 6.775 1.00 89.38 71 THR A CA 1
ATOM 539 C C . THR A 1 71 ? 0.824 1.908 6.393 1.00 89.38 71 THR A C 1
ATOM 541 O O . THR A 1 71 ? 1.682 1.366 7.087 1.00 89.38 71 THR A O 1
ATOM 544 N N . LEU A 1 72 ? 0.365 1.374 5.268 1.00 88.12 72 LEU A N 1
ATOM 545 C CA . LEU A 1 72 ? 0.849 0.174 4.600 1.00 88.12 72 LEU A CA 1
ATOM 546 C C . LEU A 1 72 ? 1.455 0.595 3.258 1.00 88.12 72 LEU A C 1
ATOM 548 O O . LEU A 1 72 ? 0.891 1.448 2.568 1.00 88.12 72 LEU A O 1
ATOM 552 N N . LEU A 1 73 ? 2.581 -0.013 2.899 1.00 87.31 73 LEU A N 1
ATOM 553 C CA . LEU A 1 73 ? 3.259 0.174 1.620 1.00 87.31 73 LEU A CA 1
ATOM 554 C C . LEU A 1 73 ? 3.287 -1.166 0.890 1.00 87.31 73 LEU A C 1
ATOM 556 O O . LEU A 1 73 ? 3.649 -2.179 1.489 1.00 87.31 73 LEU A O 1
ATOM 560 N N . VAL A 1 74 ? 2.870 -1.159 -0.373 1.00 84.06 74 VAL A N 1
ATOM 561 C CA . VAL A 1 74 ? 2.950 -2.314 -1.272 1.00 84.06 74 VAL A CA 1
ATOM 562 C C . VAL A 1 74 ? 3.548 -1.870 -2.598 1.00 84.06 74 VAL A C 1
ATOM 564 O O . VAL A 1 74 ? 3.174 -0.812 -3.107 1.00 84.06 74 VAL A O 1
ATOM 567 N N . PHE A 1 75 ? 4.448 -2.677 -3.153 1.00 84.12 75 PHE A N 1
ATOM 568 C CA . PHE A 1 75 ? 5.076 -2.423 -4.449 1.00 84.12 75 PHE A CA 1
ATOM 569 C C . PHE A 1 75 ? 4.425 -3.271 -5.545 1.00 84.12 75 PHE A C 1
ATOM 571 O O . PHE A 1 75 ? 4.220 -4.479 -5.404 1.00 84.12 75 PHE A O 1
ATOM 578 N N . PHE A 1 76 ? 4.105 -2.625 -6.658 1.00 81.25 76 PHE A N 1
ATOM 579 C CA . PHE A 1 76 ? 3.532 -3.230 -7.852 1.00 81.25 76 PHE A CA 1
ATOM 580 C C . PHE A 1 76 ? 4.492 -3.060 -9.025 1.00 81.25 76 PHE A C 1
ATOM 582 O O . PHE A 1 76 ? 5.233 -2.079 -9.092 1.00 81.25 76 PHE A O 1
ATOM 589 N N . GLU A 1 77 ? 4.458 -3.996 -9.966 1.00 75.75 77 GLU A N 1
ATOM 590 C CA . GLU A 1 77 ? 5.181 -3.843 -11.228 1.00 75.75 77 GLU A CA 1
ATOM 591 C C . GLU A 1 77 ? 4.478 -2.802 -12.103 1.00 75.75 77 GLU A C 1
ATOM 593 O O . GLU A 1 77 ? 3.246 -2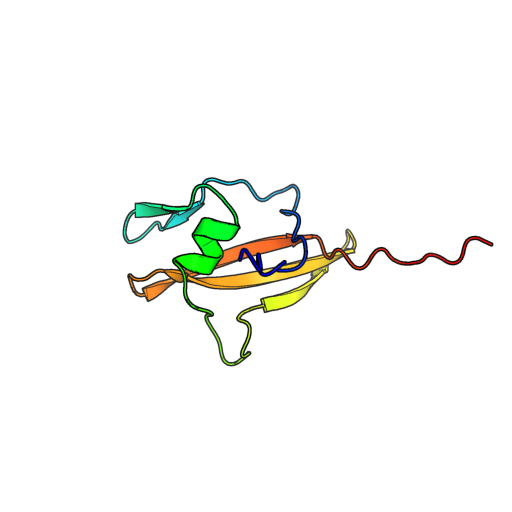.810 -12.237 1.00 75.75 77 GLU A O 1
ATOM 598 N N . ASP A 1 78 ? 5.253 -1.916 -12.730 1.00 68.75 78 ASP A N 1
ATOM 599 C CA . ASP A 1 78 ? 4.713 -1.034 -13.754 1.00 68.75 78 ASP A CA 1
ATOM 600 C C . ASP A 1 78 ? 4.417 -1.852 -15.020 1.00 68.75 78 ASP A C 1
ATOM 602 O O . ASP A 1 78 ? 5.296 -2.375 -15.699 1.00 68.75 78 ASP A O 1
ATOM 606 N N . ARG A 1 79 ? 3.124 -1.992 -15.315 1.00 62.59 79 ARG A N 1
ATOM 607 C CA . ARG A 1 79 ? 2.603 -2.703 -16.487 1.00 62.59 79 ARG A CA 1
ATOM 608 C C . ARG A 1 79 ? 2.566 -1.856 -17.750 1.00 62.59 79 ARG A C 1
ATOM 610 O O . ARG A 1 79 ? 1.893 -2.252 -18.702 1.00 62.59 79 ARG A O 1
ATOM 617 N N . ARG A 1 80 ? 3.251 -0.707 -17.805 1.00 58.97 80 ARG A N 1
ATOM 618 C CA . ARG A 1 80 ? 3.523 -0.091 -19.104 1.00 58.97 80 ARG A CA 1
ATOM 619 C C . ARG A 1 80 ? 4.544 -0.996 -19.758 1.00 58.97 80 ARG A C 1
ATOM 621 O O . ARG A 1 80 ? 5.748 -0.809 -19.621 1.00 58.97 80 ARG A O 1
ATOM 628 N N . GLU A 1 81 ? 4.026 -2.019 -20.434 1.00 47.25 81 GLU A N 1
ATOM 629 C CA . GLU A 1 81 ? 4.749 -2.749 -21.453 1.00 47.25 81 GLU A CA 1
ATOM 630 C C . GLU A 1 81 ? 5.431 -1.667 -22.274 1.00 47.25 81 GLU A C 1
ATOM 632 O O . GLU A 1 81 ? 4.773 -0.858 -22.936 1.00 47.25 81 GLU A O 1
ATOM 637 N N . THR A 1 82 ? 6.748 -1.546 -22.112 1.00 45.00 82 THR A N 1
ATOM 638 C CA . THR A 1 82 ? 7.507 -0.721 -23.026 1.00 45.00 82 THR A CA 1
ATOM 639 C C . THR A 1 82 ? 7.234 -1.379 -24.363 1.00 45.00 82 THR A C 1
ATOM 641 O O . THR A 1 82 ? 7.680 -2.497 -24.617 1.00 45.00 82 THR A O 1
ATOM 644 N N . LEU A 1 83 ? 6.409 -0.735 -25.189 1.00 47.97 83 LEU A N 1
ATOM 645 C CA . LEU A 1 83 ? 6.384 -0.987 -26.615 1.00 47.97 83 LEU A CA 1
ATOM 646 C C . LEU A 1 83 ? 7.799 -0.633 -27.076 1.00 47.97 83 LEU A C 1
ATOM 648 O O . LEU A 1 83 ? 8.051 0.473 -27.545 1.00 47.97 83 LEU A O 1
ATOM 652 N N . ARG A 1 84 ? 8.766 -1.526 -26.830 1.00 49.41 84 ARG A N 1
ATOM 653 C CA . ARG A 1 84 ? 10.062 -1.465 -27.477 1.00 49.41 84 ARG A CA 1
ATOM 654 C C . ARG A 1 84 ? 9.709 -1.541 -28.956 1.00 49.41 84 ARG A C 1
ATOM 656 O O . ARG A 1 84 ? 9.055 -2.514 -29.343 1.00 49.41 84 ARG A O 1
ATOM 663 N N . PRO A 1 85 ? 10.040 -0.527 -29.768 1.00 45.91 85 PRO A N 1
ATOM 664 C CA . PRO A 1 85 ? 9.856 -0.659 -31.197 1.00 45.91 85 PRO A CA 1
ATOM 665 C C . PRO A 1 85 ? 10.677 -1.873 -31.625 1.00 45.91 85 PRO A C 1
ATOM 667 O O . PRO A 1 85 ? 11.899 -1.887 -31.470 1.00 45.91 85 PRO A O 1
ATOM 670 N N . VAL A 1 86 ? 9.993 -2.922 -32.085 1.00 49.19 86 VAL A N 1
ATOM 671 C CA . VAL A 1 86 ? 10.654 -4.001 -32.810 1.00 49.19 86 VAL A CA 1
ATOM 672 C C . VAL A 1 86 ? 11.278 -3.331 -34.031 1.00 49.19 86 VAL A C 1
ATOM 674 O O . VAL A 1 86 ? 10.575 -2.704 -34.824 1.00 49.19 86 VAL A O 1
ATOM 677 N N . THR A 1 87 ? 12.604 -3.318 -34.077 1.00 50.00 87 THR A N 1
ATOM 678 C CA . THR A 1 87 ? 13.359 -2.878 -35.252 1.00 50.00 87 THR A CA 1
ATOM 679 C C . THR A 1 87 ? 13.818 -4.124 -35.978 1.00 50.00 87 THR A C 1
ATOM 681 O O . THR A 1 87 ? 14.245 -5.065 -35.269 1.00 50.00 87 THR A O 1
#

Organism: NCBI:txid2029982

Secondary structure (DSSP, 8-state):
---------PEEPTT--SPEE-TTT--EE-SHHHHHHHEEE-SSSTTSEEEEEETTEEEEEEEEEETTS-EEEEEEE----------